Protein AF-0000000083612849 (afdb_homodimer)

Sequence (164 aa):
MTKVKIYVTLRESVLDPQGSAVQGSLAKMGYNEVEDVRIGKYLEVVIGDTDRDLDVLVKEMCEKLLANTVIEDYRYEVEEANMTKVKIYVTLRESVLDPQGSAVQGSLAKMGYNEVEDVRIGKYLEVVIGDTDRDLDVLVKEMCEKLLANTVIEDYRYEVEEAN

Radius of gyration: 16.97 Å; Cα contacts (8 Å, |Δi|>4): 309; chains: 2; bounding box: 35×51×39 Å

pLDDT: mean 96.47, std 6.23, range [52.47, 98.88]

Structure (mmCIF, N/CA/C/O backbone):
data_AF-0000000083612849-model_v1
#
loop_
_entity.id
_entity.type
_entity.pdbx_description
1 polymer 'Phosphoribosylformylglycinamidine synthase subunit PurS'
#
loop_
_atom_site.group_PDB
_atom_site.id
_atom_site.type_symbol
_atom_site.label_atom_id
_atom_site.label_alt_id
_atom_site.label_comp_id
_atom_site.label_asym_id
_atom_site.label_entity_id
_atom_site.label_seq_id
_atom_site.pdbx_PDB_ins_code
_atom_site.Cartn_x
_atom_site.Cartn_y
_atom_site.Cartn_z
_atom_site.occupancy
_atom_site.B_iso_or_equiv
_atom_site.auth_seq_id
_atom_site.auth_comp_id
_atom_site.auth_asym_id
_atom_site.auth_atom_id
_atom_site.pdbx_PDB_model_num
ATOM 1 N N . MET A 1 1 ? 8.836 12.211 16.547 1 89.62 1 MET A N 1
ATOM 2 C CA . MET A 1 1 ? 8.469 11.977 15.164 1 89.62 1 MET A CA 1
ATOM 3 C C . MET A 1 1 ? 7.738 10.648 15.008 1 89.62 1 MET A C 1
ATOM 5 O O . MET A 1 1 ? 8.094 9.656 15.648 1 89.62 1 MET A O 1
ATOM 9 N N . THR A 1 2 ? 6.625 10.711 14.328 1 96.25 2 THR A N 1
ATOM 10 C CA . THR A 1 2 ? 5.762 9.547 14.188 1 96.25 2 THR A CA 1
ATOM 11 C C . THR A 1 2 ? 5.602 9.156 12.727 1 96.25 2 THR A C 1
ATOM 13 O O . THR A 1 2 ? 5.414 10.016 11.859 1 96.25 2 THR A O 1
ATOM 16 N N . LYS A 1 3 ? 5.805 7.926 12.469 1 97.62 3 LYS A N 1
ATOM 17 C CA . LYS A 1 3 ? 5.527 7.402 11.133 1 97.62 3 LYS A CA 1
ATOM 18 C C . LYS A 1 3 ? 4.164 6.715 11.086 1 97.62 3 LYS A C 1
ATOM 20 O O . LYS A 1 3 ? 3.855 5.879 11.938 1 97.62 3 LYS A O 1
ATOM 25 N N . VAL A 1 4 ? 3.41 7.156 10.086 1 98.38 4 VAL A N 1
ATOM 26 C CA . VAL A 1 4 ? 2.094 6.559 9.875 1 98.38 4 VAL A CA 1
ATOM 27 C C . VAL A 1 4 ? 2.068 5.82 8.539 1 98.38 4 VAL A C 1
ATOM 29 O O . VAL A 1 4 ? 2.381 6.402 7.496 1 98.38 4 VAL A O 1
ATOM 32 N N . LYS A 1 5 ? 1.773 4.539 8.57 1 98.44 5 LYS A N 1
ATOM 33 C CA . LYS A 1 5 ? 1.546 3.736 7.371 1 98.44 5 LYS A CA 1
ATOM 34 C C . LYS A 1 5 ? 0.062 3.678 7.02 1 98.44 5 LYS A C 1
ATOM 36 O O . LYS A 1 5 ? -0.757 3.252 7.836 1 98.44 5 LYS A O 1
ATOM 41 N N . ILE A 1 6 ? -0.271 4.176 5.848 1 98.81 6 ILE A N 1
ATOM 42 C CA . ILE A 1 6 ? -1.668 4.25 5.434 1 98.81 6 ILE A CA 1
ATOM 43 C C . ILE A 1 6 ? -1.899 3.342 4.23 1 98.81 6 ILE A C 1
ATOM 45 O O . ILE A 1 6 ? -1.14 3.381 3.258 1 98.81 6 ILE A O 1
ATOM 49 N N . TYR A 1 7 ? -2.879 2.543 4.324 1 98.75 7 TYR A N 1
ATOM 50 C CA . TYR A 1 7 ? -3.293 1.616 3.277 1 98.75 7 TYR A CA 1
ATOM 51 C C . TYR A 1 7 ? -4.641 2.021 2.691 1 98.75 7 TYR A C 1
ATOM 53 O O . TYR A 1 7 ? -5.648 2.049 3.398 1 98.75 7 TYR A O 1
ATOM 61 N N . VAL A 1 8 ? -4.641 2.342 1.457 1 98.81 8 VAL A N 1
ATOM 62 C CA . VAL A 1 8 ? -5.859 2.754 0.769 1 98.81 8 VAL A CA 1
ATOM 63 C C . VAL A 1 8 ? -6.246 1.705 -0.271 1 98.81 8 VAL A C 1
ATOM 65 O O . VAL A 1 8 ? -5.449 1.374 -1.153 1 98.81 8 VAL A O 1
ATOM 68 N N . THR A 1 9 ? -7.434 1.185 -0.197 1 98.62 9 THR A N 1
ATOM 69 C CA . THR A 1 9 ? -7.906 0.156 -1.117 1 98.62 9 THR A CA 1
ATOM 70 C C . THR A 1 9 ? -9.281 0.519 -1.675 1 98.62 9 THR A C 1
ATOM 72 O O . THR A 1 9 ? -10.055 1.223 -1.022 1 98.62 9 THR A O 1
ATOM 75 N N . LEU A 1 10 ? -9.602 -0.047 -2.82 1 98.56 10 LEU A N 1
ATOM 76 C CA . LEU A 1 10 ? -10.961 0.073 -3.332 1 98.56 10 LEU A CA 1
ATOM 77 C C . LEU A 1 10 ? -11.938 -0.731 -2.479 1 98.56 10 LEU A C 1
ATOM 79 O O . LEU A 1 10 ? -11.586 -1.795 -1.962 1 98.56 10 LEU A O 1
ATOM 83 N N . ARG A 1 11 ? -13.094 -0.182 -2.35 1 97.62 11 ARG A N 1
ATOM 84 C CA . ARG A 1 11 ? -14.148 -0.945 -1.687 1 97.62 11 ARG A CA 1
ATOM 85 C C . ARG A 1 11 ? -14.438 -2.244 -2.432 1 97.62 11 ARG A C 1
ATOM 87 O O . ARG A 1 11 ? -14.273 -2.316 -3.652 1 97.62 11 ARG A O 1
ATOM 94 N N . GLU A 1 12 ? -14.867 -3.191 -1.718 1 95.12 12 GLU A N 1
ATOM 95 C CA . GLU A 1 12 ? -15.078 -4.523 -2.273 1 95.12 12 GLU A CA 1
ATOM 96 C C . GLU A 1 12 ? -16.047 -4.488 -3.449 1 95.12 12 GLU A C 1
ATOM 98 O O . GLU A 1 12 ? -15.938 -5.285 -4.383 1 95.12 12 GLU A O 1
ATOM 103 N N . SER A 1 13 ? -16.953 -3.494 -3.406 1 96.56 13 SER A N 1
ATOM 104 C CA . SER A 1 13 ? -18 -3.408 -4.414 1 96.56 13 SER A CA 1
ATOM 105 C C . SER A 1 13 ? -17.5 -2.703 -5.672 1 96.56 13 SER A C 1
ATOM 107 O O . SER A 1 13 ? -18.188 -2.715 -6.703 1 96.56 13 SER A O 1
ATOM 109 N N . VAL A 1 14 ? -16.391 -2.098 -5.57 1 97.75 14 VAL A N 1
ATOM 110 C CA . VAL A 1 14 ? -15.852 -1.312 -6.676 1 97.75 14 VAL A CA 1
ATOM 111 C C . VAL A 1 14 ? -14.93 -2.18 -7.527 1 97.75 14 VAL A C 1
ATOM 113 O O . VAL A 1 14 ? -14.062 -2.883 -6.996 1 97.75 14 VAL A O 1
ATOM 116 N N . LEU A 1 15 ? -15.203 -2.186 -8.812 1 97.44 15 LEU A N 1
ATOM 117 C CA . LEU A 1 15 ? -14.367 -2.928 -9.75 1 97.44 15 LEU A CA 1
ATOM 118 C C . LEU A 1 15 ? -12.938 -2.414 -9.727 1 97.44 15 LEU A C 1
ATOM 120 O O . LEU A 1 15 ? -12.703 -1.206 -9.641 1 97.44 15 LEU A O 1
ATOM 124 N N . ASP A 1 16 ? -12 -3.396 -9.797 1 98.56 16 ASP A N 1
ATOM 125 C CA . ASP A 1 16 ? -10.57 -3.088 -9.82 1 98.56 16 ASP A CA 1
ATOM 126 C C . ASP A 1 16 ? -9.938 -3.52 -11.141 1 98.56 16 ASP A C 1
ATOM 128 O O . ASP A 1 16 ? -9.266 -4.551 -11.203 1 98.56 16 ASP A O 1
ATOM 132 N N . PRO A 1 17 ? -10.086 -2.66 -12.141 1 98.44 17 PRO A N 1
ATOM 133 C CA . PRO A 1 17 ? -9.555 -3.023 -13.453 1 98.44 17 PRO A CA 1
ATOM 134 C C . PRO A 1 17 ? -8.039 -3.217 -13.453 1 98.44 17 PRO A C 1
ATOM 136 O O . PRO A 1 17 ? -7.523 -4.082 -14.164 1 98.44 17 PRO A O 1
ATOM 139 N N . GLN A 1 18 ? -7.367 -2.443 -12.68 1 98.31 18 GLN A N 1
ATOM 140 C CA . GLN A 1 18 ? -5.922 -2.6 -12.594 1 98.31 18 GLN A CA 1
ATOM 141 C C . GLN A 1 18 ? -5.547 -3.957 -12 1 98.31 18 GLN A C 1
ATOM 143 O O . GLN A 1 18 ? -4.684 -4.656 -12.531 1 98.31 18 GLN A O 1
ATOM 148 N N . GLY A 1 19 ? -6.191 -4.32 -10.867 1 98.75 19 GLY A N 1
ATOM 149 C CA . GLY A 1 19 ? -5.973 -5.629 -10.273 1 98.75 19 GLY A CA 1
ATOM 150 C C . GLY A 1 19 ? -6.27 -6.773 -11.227 1 98.75 19 GLY A C 1
ATOM 151 O O . GLY A 1 19 ? -5.496 -7.73 -11.32 1 98.75 19 GLY A O 1
ATOM 152 N N . SER A 1 20 ? -7.348 -6.594 -11.953 1 98.56 20 SER A N 1
ATOM 153 C CA . SER A 1 20 ? -7.734 -7.617 -12.914 1 98.56 20 SER A CA 1
ATOM 154 C C . SER A 1 20 ? -6.699 -7.754 -14.023 1 98.56 20 SER A C 1
ATOM 156 O O . SER A 1 20 ? -6.391 -8.867 -14.461 1 98.56 20 SER A O 1
ATOM 158 N N . ALA A 1 21 ? -6.242 -6.645 -14.477 1 98.62 21 ALA A N 1
ATOM 159 C CA . ALA A 1 21 ? -5.219 -6.66 -15.516 1 98.62 21 ALA A CA 1
ATOM 160 C C . ALA A 1 21 ? -3.955 -7.371 -15.031 1 98.62 21 ALA A C 1
ATOM 162 O O . ALA A 1 21 ? -3.369 -8.172 -15.766 1 98.62 21 ALA A O 1
ATOM 163 N N . VAL A 1 22 ? -3.562 -7.07 -13.82 1 98.75 22 VAL A N 1
ATOM 164 C CA . VAL A 1 22 ? -2.373 -7.684 -13.234 1 98.75 22 VAL A CA 1
ATOM 165 C C . VAL A 1 22 ? -2.592 -9.188 -13.078 1 98.75 22 VAL A C 1
ATOM 167 O O . VAL A 1 22 ? -1.709 -9.984 -13.398 1 98.75 22 VAL A O 1
ATOM 170 N N . GLN A 1 23 ? -3.738 -9.547 -12.609 1 98.69 23 GLN A N 1
ATOM 171 C CA . GLN A 1 23 ? -4.062 -10.969 -12.477 1 98.69 23 GLN A CA 1
ATOM 172 C C . GLN A 1 23 ? -3.947 -11.68 -13.82 1 98.69 23 GLN A C 1
ATOM 174 O O . GLN A 1 23 ? -3.393 -12.781 -13.906 1 98.69 23 GLN A O 1
ATOM 179 N N . GLY A 1 24 ? -4.523 -11.039 -14.852 1 98.56 24 GLY A N 1
ATOM 180 C CA . GLY A 1 24 ? -4.422 -11.609 -16.188 1 98.56 24 GLY A CA 1
ATOM 181 C C . GLY A 1 24 ? -2.99 -11.758 -16.656 1 98.56 24 GLY A C 1
ATOM 182 O O . GLY A 1 24 ? -2.635 -12.781 -17.266 1 98.56 24 GLY A O 1
ATOM 183 N N . SER A 1 25 ? -2.213 -10.82 -16.438 1 98.75 25 SER A N 1
ATOM 184 C CA . SER A 1 25 ? -0.805 -10.867 -16.812 1 98.75 25 SER A CA 1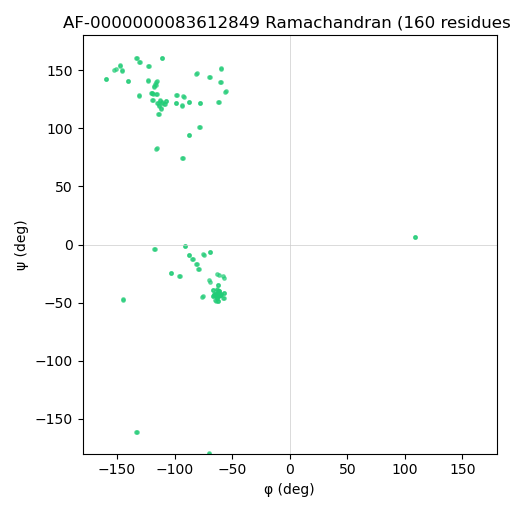
ATOM 185 C C . SER A 1 25 ? -0.074 -12 -16.109 1 98.75 25 SER A C 1
ATOM 187 O O . SER A 1 25 ? 0.72 -12.719 -16.719 1 98.75 25 SER A O 1
ATOM 189 N N . LEU A 1 26 ? -0.384 -12.156 -14.797 1 98.69 26 LEU A N 1
ATOM 190 C CA . LEU A 1 26 ? 0.232 -13.234 -14.031 1 98.69 26 LEU A CA 1
ATOM 191 C C . LEU A 1 26 ? -0.179 -14.602 -14.586 1 98.69 26 LEU A C 1
ATOM 193 O O . LEU A 1 26 ? 0.65 -15.508 -14.695 1 98.69 26 LEU A O 1
ATOM 197 N N . ALA A 1 27 ? -1.4 -14.664 -14.953 1 98.06 27 ALA A N 1
ATOM 198 C CA . ALA A 1 27 ? -1.885 -15.914 -15.547 1 98.06 27 ALA A CA 1
ATOM 199 C C . ALA A 1 27 ? -1.151 -16.219 -16.844 1 98.06 27 ALA A C 1
ATOM 201 O O . ALA A 1 27 ? -0.751 -17.359 -17.078 1 98.06 27 ALA A O 1
ATOM 202 N N . LYS A 1 28 ? -1.006 -15.211 -17.625 1 98.38 28 LYS A N 1
ATOM 203 C CA . LYS A 1 28 ? -0.305 -15.375 -18.891 1 98.38 28 LYS A CA 1
ATOM 204 C C . LYS A 1 28 ? 1.143 -15.805 -18.672 1 98.38 28 LYS A C 1
ATOM 206 O O . LYS A 1 28 ? 1.723 -16.5 -19.5 1 98.38 28 LYS A O 1
ATOM 211 N N . MET A 1 29 ? 1.668 -15.461 -17.547 1 98.25 29 MET A N 1
ATOM 212 C CA . MET A 1 29 ? 3.049 -15.789 -17.219 1 98.25 29 MET A CA 1
ATOM 213 C C . MET A 1 29 ? 3.139 -17.172 -16.578 1 98.25 29 MET A C 1
ATOM 215 O O . MET A 1 29 ? 4.234 -17.656 -16.281 1 98.25 29 MET A O 1
ATOM 219 N N . GLY A 1 30 ? 2.002 -17.781 -16.25 1 97.12 30 GLY A N 1
ATOM 220 C CA . GLY A 1 30 ? 2.006 -19.141 -15.742 1 97.12 30 GLY A CA 1
ATOM 221 C C . GLY A 1 30 ? 1.678 -19.234 -14.266 1 97.12 30 GLY A C 1
ATOM 222 O O . GLY A 1 30 ? 1.817 -20.312 -13.664 1 97.12 30 GLY A O 1
ATOM 223 N N . TYR A 1 31 ? 1.312 -18.109 -13.703 1 97.69 31 TYR A N 1
ATOM 224 C CA . TYR A 1 31 ? 0.927 -18.125 -12.297 1 97.69 31 TYR A CA 1
ATOM 225 C C . TYR A 1 31 ? -0.579 -18.312 -12.148 1 97.69 31 TYR A C 1
ATOM 227 O O . TYR A 1 31 ? -1.265 -17.438 -11.602 1 97.69 31 TYR A O 1
ATOM 235 N N . ASN A 1 32 ? -1.043 -19.5 -12.367 1 96.19 32 ASN A N 1
ATOM 236 C CA . ASN A 1 32 ? -2.469 -19.797 -12.43 1 96.19 32 ASN A CA 1
ATOM 237 C C . ASN A 1 32 ? -3.068 -19.953 -11.031 1 96.19 32 ASN A C 1
ATOM 239 O O . ASN A 1 32 ? -4.289 -19.922 -10.875 1 96.19 32 ASN A O 1
ATOM 243 N N . GLU A 1 33 ? -2.232 -20.141 -10.109 1 95.94 33 GLU A N 1
ATOM 244 C CA . GLU A 1 33 ? -2.707 -20.312 -8.742 1 95.94 33 GLU A CA 1
ATOM 245 C C . GLU A 1 33 ? -3.168 -18.984 -8.148 1 95.94 33 GLU A C 1
ATOM 247 O O . GLU A 1 33 ? -3.82 -18.953 -7.105 1 95.94 33 GLU A O 1
ATOM 252 N N . VAL A 1 34 ? -2.891 -17.859 -8.875 1 98 34 VAL A N 1
ATOM 253 C CA . VAL A 1 34 ? -3.385 -16.562 -8.422 1 98 34 VAL A CA 1
ATOM 254 C C . VAL A 1 34 ? -4.867 -16.422 -8.758 1 98 34 VAL A C 1
ATOM 256 O O . VAL A 1 34 ? -5.242 -16.453 -9.938 1 98 34 VAL A O 1
ATOM 259 N N . GLU A 1 35 ? -5.652 -16.219 -7.828 1 97.88 35 GLU A N 1
ATOM 260 C CA . GLU A 1 35 ? -7.102 -16.203 -8.023 1 97.88 35 GLU A CA 1
ATOM 261 C C . GLU A 1 35 ? -7.648 -14.781 -8.031 1 97.88 35 GLU A C 1
ATOM 263 O O . GLU A 1 35 ? -8.734 -14.531 -8.562 1 97.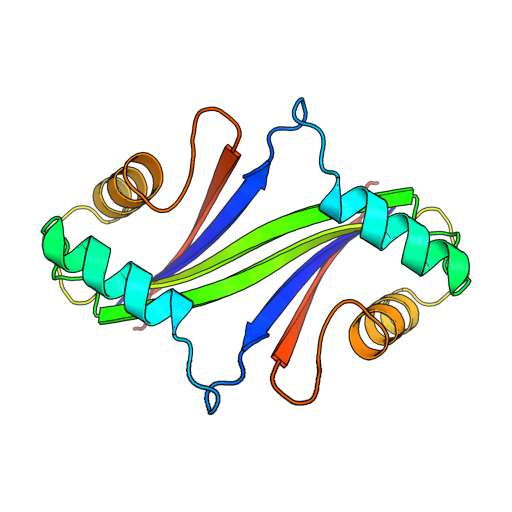88 35 GLU A O 1
ATOM 268 N N . ASP A 1 36 ? -6.926 -13.875 -7.391 1 97.75 36 ASP A N 1
ATOM 269 C CA . ASP A 1 36 ? -7.387 -12.492 -7.312 1 97.75 36 ASP A CA 1
ATOM 270 C C . ASP A 1 36 ? -6.234 -11.547 -6.992 1 97.75 36 ASP A C 1
ATOM 272 O O . ASP A 1 36 ? -5.312 -11.914 -6.258 1 97.75 36 ASP A O 1
ATOM 276 N N . VAL A 1 37 ? -6.258 -10.438 -7.566 1 98.62 37 VAL A N 1
ATOM 277 C CA . VAL A 1 37 ? -5.344 -9.344 -7.238 1 98.62 37 VAL A CA 1
ATOM 278 C C . VAL A 1 37 ? -6.133 -8.055 -7.035 1 98.62 37 VAL A C 1
ATOM 280 O O . VAL A 1 37 ? -6.965 -7.688 -7.871 1 98.62 37 VAL A O 1
ATOM 283 N N . ARG A 1 38 ? -5.93 -7.395 -5.957 1 98.56 38 ARG A N 1
ATOM 284 C CA . ARG A 1 38 ? -6.43 -6.047 -5.707 1 98.56 38 ARG A CA 1
ATOM 285 C C . ARG A 1 38 ? -5.277 -5.059 -5.535 1 98.56 38 ARG A C 1
ATOM 287 O O . ARG A 1 38 ? -4.277 -5.375 -4.887 1 98.56 38 ARG A O 1
ATOM 294 N N . ILE A 1 39 ? -5.41 -3.941 -6.102 1 98.69 39 ILE A N 1
ATOM 295 C CA . ILE A 1 39 ? -4.328 -2.965 -6.039 1 98.69 39 ILE A CA 1
ATOM 296 C C . ILE A 1 39 ? -4.82 -1.691 -5.355 1 98.69 39 ILE A C 1
ATOM 298 O O . ILE A 1 39 ? -5.887 -1.173 -5.688 1 98.69 39 ILE A O 1
ATOM 302 N N . GLY A 1 40 ? -4.066 -1.227 -4.391 1 98.69 40 GLY A N 1
ATOM 303 C CA . GLY A 1 40 ? -4.293 0.028 -3.689 1 98.69 40 GLY A CA 1
ATOM 304 C C . GLY A 1 40 ? -3.037 0.866 -3.545 1 98.69 40 GLY A C 1
ATOM 305 O O . GLY A 1 40 ? -2.117 0.762 -4.359 1 98.69 40 GLY A O 1
ATOM 306 N N . LYS A 1 41 ? -3.131 1.754 -2.617 1 98.56 41 LYS A N 1
ATOM 307 C CA . LYS A 1 41 ? -2.006 2.645 -2.348 1 98.56 41 LYS A CA 1
ATOM 308 C C . LYS A 1 41 ? -1.446 2.414 -0.946 1 98.56 41 LYS A C 1
ATOM 310 O O . LYS A 1 41 ? -2.197 2.115 -0.015 1 98.56 41 LYS A O 1
ATOM 315 N N . TYR A 1 42 ? -0.224 2.465 -0.861 1 98.75 42 TYR A N 1
ATOM 316 C CA . TYR A 1 42 ? 0.501 2.453 0.404 1 98.75 42 TYR A CA 1
ATOM 317 C C . TYR A 1 42 ? 1.215 3.779 0.636 1 98.75 42 TYR A C 1
ATOM 319 O O . TYR A 1 42 ? 2.033 4.203 -0.184 1 98.75 42 TYR A O 1
ATOM 327 N N . LEU A 1 43 ? 0.899 4.465 1.67 1 98.88 43 LEU A N 1
ATOM 328 C CA . LEU A 1 43 ? 1.534 5.742 1.976 1 98.88 43 LEU A CA 1
ATOM 329 C C . LEU A 1 43 ? 2.285 5.672 3.301 1 98.88 43 LEU A C 1
ATOM 331 O O . LEU A 1 43 ? 1.787 5.102 4.273 1 98.88 43 LEU A O 1
ATOM 335 N N . GLU A 1 44 ? 3.412 6.176 3.322 1 98.38 44 GLU A N 1
ATOM 336 C CA . GLU A 1 44 ? 4.133 6.465 4.559 1 98.38 44 GLU A CA 1
ATOM 337 C C . GLU A 1 44 ? 4.191 7.965 4.824 1 98.38 44 GLU A C 1
ATOM 339 O O . GLU A 1 44 ? 4.754 8.719 4.031 1 98.38 44 GLU A O 1
ATOM 344 N N . VAL A 1 45 ? 3.668 8.359 5.945 1 98.5 45 VAL A N 1
ATOM 345 C CA . VAL A 1 45 ? 3.6 9.766 6.316 1 98.5 45 VAL A CA 1
ATOM 346 C C . VAL A 1 45 ? 4.379 10 7.605 1 98.5 45 VAL A C 1
ATOM 348 O O . VAL A 1 45 ? 4.133 9.336 8.617 1 98.5 45 VAL A O 1
ATOM 351 N N . VAL A 1 46 ? 5.309 10.898 7.539 1 98.12 46 VAL A N 1
ATOM 352 C CA . VAL A 1 46 ? 6.062 11.281 8.727 1 98.12 46 VAL A CA 1
ATOM 353 C C . VAL A 1 46 ? 5.488 12.57 9.312 1 98.12 46 VAL A C 1
ATOM 355 O O . VAL A 1 46 ? 5.441 13.594 8.633 1 98.12 46 VAL A O 1
ATOM 358 N N . ILE A 1 47 ? 5.109 12.422 10.523 1 97.81 47 ILE A N 1
ATOM 359 C CA . ILE A 1 47 ? 4.512 13.562 11.211 1 97.81 47 ILE A CA 1
ATOM 360 C C . ILE A 1 47 ? 5.457 14.055 12.312 1 97.81 47 ILE A C 1
ATOM 362 O O . ILE A 1 47 ? 5.855 13.281 13.188 1 97.81 47 ILE A O 1
ATOM 366 N N . GLY A 1 48 ? 5.812 15.266 12.219 1 96.62 48 GLY A N 1
ATOM 367 C CA . GLY A 1 48 ? 6.641 15.875 13.25 1 96.62 48 GLY A CA 1
ATOM 368 C C . GLY A 1 48 ? 5.914 16.078 14.562 1 96.62 48 GLY A C 1
ATOM 369 O O . GLY A 1 48 ? 4.789 15.602 14.734 1 96.62 48 GLY A O 1
ATOM 370 N N . ASP A 1 49 ? 6.613 16.641 15.547 1 92.5 49 ASP A N 1
ATOM 371 C CA . ASP A 1 49 ? 6.008 16.906 16.844 1 92.5 49 ASP A CA 1
ATOM 372 C C . ASP A 1 49 ? 4.758 17.781 16.703 1 92.5 49 ASP A C 1
ATOM 374 O O . ASP A 1 49 ? 4.742 18.719 15.914 1 92.5 49 ASP A O 1
ATOM 378 N N . THR A 1 50 ? 3.725 17.312 17.359 1 92.81 50 THR A N 1
ATOM 379 C CA . THR A 1 50 ? 2.469 18.047 17.297 1 92.81 50 THR A CA 1
ATOM 380 C C . THR A 1 50 ? 1.646 17.844 18.562 1 92.81 50 THR A C 1
ATOM 382 O O . THR A 1 50 ? 1.723 16.781 19.188 1 92.81 50 THR A O 1
ATOM 385 N N . ASP A 1 51 ? 0.835 18.844 18.906 1 92.94 51 ASP A N 1
ATOM 386 C CA . ASP A 1 51 ? -0.079 18.734 20.031 1 92.94 51 ASP A CA 1
ATOM 387 C C . ASP A 1 51 ? -1.438 18.203 19.594 1 92.94 51 ASP A C 1
ATOM 389 O O . ASP A 1 51 ? -2.297 17.906 20.422 1 92.94 51 ASP A O 1
ATOM 393 N N . ARG A 1 52 ? -1.527 17.969 18.297 1 94.06 52 ARG A N 1
ATOM 394 C CA . ARG A 1 52 ? -2.793 17.469 17.781 1 94.06 52 ARG A CA 1
ATOM 395 C C . ARG A 1 52 ? -2.904 15.961 18 1 94.06 52 ARG A C 1
ATOM 397 O O . ARG A 1 52 ? -1.894 15.25 18 1 94.06 52 ARG A O 1
ATOM 404 N N . ASP A 1 53 ? -4.145 15.586 18.219 1 95.94 53 ASP A N 1
ATOM 405 C CA . ASP A 1 53 ? -4.426 14.156 18.281 1 95.94 53 ASP A CA 1
ATOM 406 C C . ASP A 1 53 ? -4.09 13.469 16.953 1 95.94 53 ASP A C 1
ATOM 408 O O . ASP A 1 53 ? -4.609 13.844 15.906 1 95.94 53 ASP A O 1
ATOM 412 N N . LEU A 1 54 ? -3.242 12.492 17.016 1 95.44 54 LEU A N 1
ATOM 413 C CA . LEU A 1 54 ? -2.738 11.82 15.82 1 95.44 54 LEU A CA 1
ATOM 414 C C . LEU A 1 54 ? -3.871 11.148 15.062 1 95.44 54 LEU A C 1
ATOM 416 O O . LEU A 1 54 ? -3.898 11.18 13.828 1 95.44 54 LEU A O 1
ATOM 420 N N . ASP A 1 55 ? -4.793 10.547 15.727 1 96.75 55 ASP A N 1
ATOM 421 C CA . ASP A 1 55 ? -5.926 9.883 15.086 1 96.75 55 ASP A CA 1
ATOM 422 C C . ASP A 1 55 ? -6.777 10.875 14.297 1 96.75 55 ASP A C 1
ATOM 424 O O . ASP A 1 55 ? -7.199 10.586 13.18 1 96.75 55 ASP A O 1
ATOM 428 N N . VAL A 1 56 ? -7.023 11.969 14.906 1 96.75 56 VAL A N 1
ATOM 429 C CA . VAL A 1 56 ? -7.816 13.008 14.25 1 96.75 56 VAL A CA 1
ATOM 430 C C . VAL A 1 56 ? -7.086 13.516 13.008 1 96.75 56 VAL A C 1
ATOM 432 O O . VAL A 1 56 ? -7.684 13.656 11.945 1 96.75 56 VAL A O 1
ATOM 435 N N . LEU A 1 57 ? -5.785 13.703 13.164 1 96.69 57 LEU A N 1
ATOM 436 C CA . LEU A 1 57 ? -4.953 14.211 12.078 1 96.69 57 LEU A CA 1
ATOM 437 C C . LEU A 1 57 ? -4.965 13.258 10.891 1 96.69 57 LEU A C 1
ATOM 439 O O . LEU A 1 57 ? -5.211 13.68 9.758 1 96.69 57 LEU A O 1
ATOM 443 N N . VAL A 1 58 ? -4.766 12.023 11.109 1 97.56 58 VAL A N 1
ATOM 444 C CA . VAL A 1 58 ? -4.691 11.016 10.055 1 97.56 58 VAL A CA 1
ATOM 445 C C . VAL A 1 58 ? -6.055 10.867 9.391 1 97.56 58 VAL A C 1
ATOM 447 O O . VAL A 1 58 ? -6.148 10.82 8.156 1 97.56 58 VAL A O 1
ATOM 450 N N . LYS A 1 59 ? -7.105 10.906 10.148 1 97.81 59 LYS A N 1
ATOM 451 C CA . LYS A 1 59 ? -8.453 10.758 9.609 1 97.81 59 LYS A CA 1
ATOM 452 C C . LYS A 1 59 ? -8.812 11.93 8.695 1 97.81 59 LYS A C 1
ATOM 454 O O . LYS A 1 59 ? -9.375 11.727 7.617 1 97.81 59 LYS A O 1
ATOM 459 N N . GLU A 1 60 ? -8.469 13.094 9.133 1 98 60 GLU A N 1
ATOM 460 C CA . GLU A 1 60 ? -8.75 14.273 8.312 1 98 60 GLU A CA 1
ATOM 461 C C . GLU A 1 60 ? -7.992 14.227 6.992 1 98 60 GLU A C 1
ATOM 463 O O . GLU A 1 60 ? -8.562 14.5 5.934 1 98 60 GLU A O 1
ATOM 468 N N . MET A 1 61 ? -6.723 13.891 7.09 1 98.5 61 MET A N 1
ATOM 469 C CA . MET A 1 61 ? -5.914 13.828 5.875 1 98.5 61 MET A CA 1
ATOM 470 C C . MET A 1 61 ? -6.465 12.789 4.906 1 98.5 61 MET A C 1
ATOM 472 O O . MET A 1 61 ? -6.512 13.016 3.695 1 98.5 61 MET A O 1
ATOM 476 N N . CYS A 1 62 ? -6.906 11.656 5.43 1 98.62 62 CYS A N 1
ATOM 477 C CA . CYS A 1 62 ? -7.469 10.609 4.582 1 98.62 62 CYS A CA 1
ATOM 478 C C . CYS A 1 62 ? -8.781 11.062 3.955 1 98.62 62 CYS A C 1
ATOM 480 O O . CYS A 1 62 ? -8.984 10.898 2.75 1 98.62 62 CYS A O 1
ATOM 482 N N . GLU A 1 63 ? -9.586 11.656 4.75 1 97.94 63 GLU A N 1
ATOM 483 C CA . GLU A 1 63 ? -10.906 12.055 4.281 1 97.94 63 GLU A CA 1
ATOM 484 C C . GLU A 1 63 ? -10.82 13.203 3.279 1 97.94 63 GLU A C 1
ATOM 486 O O . GLU A 1 63 ? -11.602 13.266 2.33 1 97.94 63 GLU A O 1
ATOM 491 N N . LYS A 1 64 ? -9.859 13.977 3.463 1 97.94 64 LYS A N 1
ATOM 492 C CA . LYS A 1 64 ? -9.828 15.203 2.67 1 97.94 64 LYS A CA 1
ATOM 493 C C . LYS A 1 64 ? -8.953 15.031 1.429 1 97.94 64 LYS A C 1
ATOM 495 O O . LYS A 1 64 ? -9.18 15.68 0.41 1 97.94 64 LYS A O 1
ATOM 500 N N . LEU A 1 65 ? -7.949 14.125 1.495 1 98.69 65 LEU A N 1
ATOM 501 C CA . LEU A 1 65 ? -7.023 14.125 0.368 1 98.69 65 LEU A CA 1
ATOM 502 C C . LEU A 1 65 ? -6.551 12.711 0.051 1 98.69 65 LEU A C 1
ATOM 504 O O . LEU A 1 65 ? -6.562 12.297 -1.109 1 98.69 65 LEU A O 1
ATOM 508 N N . LEU A 1 66 ? -6.133 11.891 1 1 98.75 66 LEU A N 1
ATOM 509 C CA . LEU A 1 66 ? -5.324 10.688 0.782 1 98.75 66 LEU A CA 1
ATOM 510 C C . LEU A 1 66 ? -6.195 9.531 0.309 1 98.75 66 LEU A C 1
ATOM 512 O O . LEU A 1 66 ? -5.691 8.578 -0.295 1 98.75 66 LEU A O 1
ATOM 516 N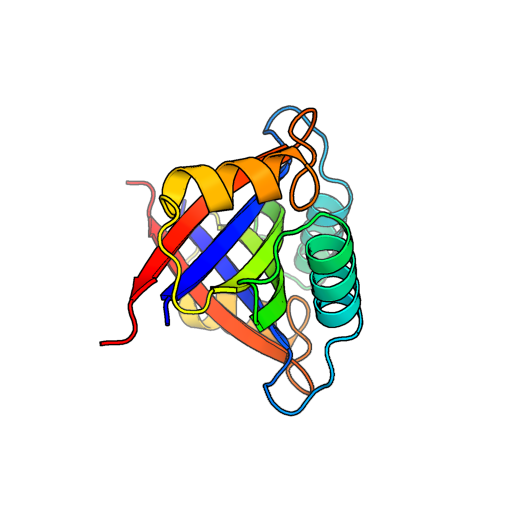 N . ALA A 1 67 ? -7.492 9.586 0.557 1 98.5 67 ALA A N 1
ATOM 517 C CA . ALA A 1 67 ? -8.406 8.531 0.136 1 98.5 67 ALA A CA 1
ATOM 518 C C . ALA A 1 67 ? -9.727 9.109 -0.368 1 98.5 67 ALA A C 1
ATOM 520 O O . ALA A 1 67 ? -10.234 10.078 0.191 1 98.5 67 ALA A O 1
ATOM 521 N N . ASN A 1 68 ? -10.227 8.531 -1.373 1 98.12 68 ASN A N 1
ATOM 522 C CA . ASN A 1 68 ? -11.594 8.812 -1.801 1 98.12 68 ASN A CA 1
ATOM 523 C C . ASN A 1 68 ? -12.602 7.922 -1.076 1 98.12 68 ASN A C 1
ATOM 525 O O . ASN A 1 68 ? -12.922 6.832 -1.548 1 98.12 68 ASN A O 1
ATOM 529 N N . THR A 1 69 ? -13.125 8.398 -0.044 1 96.06 69 THR A N 1
ATOM 530 C CA . THR A 1 69 ? -13.906 7.59 0.891 1 96.06 69 THR A CA 1
ATOM 531 C C . THR A 1 69 ? -15.227 7.152 0.262 1 96.06 69 THR A C 1
ATOM 533 O O . THR A 1 69 ? -15.953 6.336 0.834 1 96.06 69 THR A O 1
ATOM 536 N N . VAL A 1 70 ? -15.508 7.637 -0.873 1 96.94 70 VAL A N 1
ATOM 537 C CA . VAL A 1 70 ? -16.703 7.168 -1.572 1 96.94 70 VAL A CA 1
ATOM 538 C C . VAL A 1 70 ? -16.453 5.785 -2.166 1 96.94 70 VAL A C 1
ATOM 540 O O . VAL A 1 70 ? -17.281 4.883 -2.033 1 96.94 70 VAL A O 1
ATOM 543 N N . ILE A 1 71 ? -15.328 5.609 -2.773 1 97.94 71 ILE A N 1
ATOM 544 C CA . ILE A 1 71 ? -15.094 4.359 -3.484 1 97.94 71 ILE A CA 1
ATOM 545 C C . ILE A 1 71 ? -13.906 3.629 -2.859 1 97.94 71 ILE A C 1
ATOM 547 O O . ILE A 1 71 ? -13.562 2.52 -3.275 1 97.94 71 ILE A O 1
ATOM 551 N N . GLU A 1 72 ? -13.227 4.234 -1.85 1 98.56 72 GLU A N 1
ATOM 552 C CA . GLU A 1 72 ? -12.062 3.627 -1.21 1 98.56 72 GLU A CA 1
ATOM 553 C C . GLU A 1 72 ? -12.273 3.477 0.294 1 98.56 72 GLU A C 1
ATOM 555 O O . GLU A 1 72 ? -13.047 4.227 0.895 1 98.56 72 GLU A O 1
ATOM 560 N N . ASP A 1 73 ? -11.578 2.525 0.768 1 98.06 73 ASP A N 1
ATOM 561 C CA . ASP A 1 73 ? -11.359 2.373 2.203 1 98.06 73 ASP A CA 1
ATOM 562 C C . ASP A 1 73 ? -9.906 2.654 2.574 1 98.06 73 ASP A C 1
ATOM 564 O O . ASP A 1 73 ? -9.031 2.66 1.707 1 98.06 73 ASP A O 1
ATOM 568 N N . TYR A 1 74 ? -9.742 2.924 3.859 1 98.62 74 TYR A N 1
ATOM 569 C CA . TYR A 1 74 ? -8.367 3.074 4.316 1 98.62 74 TYR A CA 1
ATOM 570 C C . TYR A 1 74 ? -8.203 2.545 5.734 1 98.62 74 TYR A C 1
ATOM 572 O O . TYR A 1 74 ? -9.172 2.482 6.496 1 98.62 74 TYR A O 1
ATOM 580 N N . ARG A 1 75 ? -7.059 2.061 6.066 1 98.06 75 ARG A N 1
ATOM 581 C CA . ARG A 1 75 ? -6.578 1.744 7.406 1 98.06 75 ARG A CA 1
ATOM 582 C C . ARG A 1 75 ? -5.164 2.277 7.617 1 98.06 75 ARG A C 1
ATOM 584 O O . ARG A 1 75 ? -4.477 2.627 6.656 1 98.06 75 ARG A O 1
ATOM 591 N N . TYR A 1 76 ? -4.82 2.391 8.914 1 98.44 76 TYR A N 1
ATOM 592 C CA . TYR A 1 76 ? -3.477 2.91 9.148 1 98.44 76 TYR A CA 1
ATOM 593 C C . TYR A 1 76 ? -2.869 2.307 10.406 1 98.44 76 TYR A C 1
ATOM 595 O O . TYR A 1 76 ? -3.59 1.784 11.258 1 98.44 76 TYR A O 1
ATOM 603 N N . GLU A 1 77 ? -1.541 2.301 10.383 1 97.88 77 GLU A N 1
ATOM 604 C CA . GLU A 1 77 ? -0.707 1.892 11.508 1 97.88 77 GLU A CA 1
ATOM 605 C C . GLU A 1 77 ? 0.266 2.998 11.906 1 97.88 77 GLU A C 1
ATOM 607 O O . GLU A 1 77 ? 0.832 3.672 11.047 1 97.88 77 GLU A O 1
ATOM 612 N N . VAL A 1 78 ? 0.412 3.088 13.281 1 96.94 78 VAL A N 1
ATOM 613 C CA . VAL A 1 78 ? 1.31 4.121 13.789 1 96.94 78 VAL A CA 1
ATOM 614 C C . VAL A 1 78 ? 2.586 3.477 14.328 1 96.94 78 VAL A C 1
ATOM 616 O O . VAL A 1 78 ? 2.525 2.516 15.094 1 96.94 78 VAL A O 1
ATOM 619 N N . GLU A 1 79 ? 3.666 3.945 13.766 1 94.62 79 GLU A N 1
ATOM 620 C CA . GLU A 1 79 ? 4.973 3.555 14.281 1 94.62 79 GLU A CA 1
ATOM 621 C C . GLU A 1 79 ? 5.707 4.746 14.891 1 94.62 79 GLU A C 1
ATOM 623 O O . GLU A 1 79 ? 6.109 5.668 14.172 1 94.62 79 GLU A O 1
ATOM 628 N N . GLU A 1 80 ? 5.875 4.688 16.172 1 84.94 80 GLU A N 1
ATOM 629 C CA . GLU A 1 80 ? 6.523 5.805 16.859 1 84.94 80 GLU A CA 1
ATOM 630 C C . GLU A 1 80 ? 8.039 5.641 16.859 1 84.94 80 GLU A C 1
ATOM 632 O O . GLU A 1 80 ? 8.547 4.535 17.047 1 84.94 80 GLU A O 1
ATOM 637 N N . ALA A 1 81 ? 8.68 6.586 16.344 1 68.06 81 ALA A N 1
ATOM 638 C CA . ALA A 1 81 ? 10.125 6.566 16.547 1 68.06 81 ALA A CA 1
ATOM 639 C C . ALA A 1 81 ? 10.484 7.07 17.953 1 68.06 81 ALA A C 1
ATOM 641 O O . ALA A 1 81 ? 9.898 8.047 18.438 1 68.06 81 ALA A O 1
ATOM 642 N N . ASN A 1 82 ? 10.781 6.137 18.906 1 52.75 82 ASN A N 1
ATOM 643 C CA . ASN A 1 82 ? 11.359 6.617 20.156 1 52.75 82 ASN A CA 1
ATOM 644 C C . ASN A 1 82 ? 12.586 7.5 19.906 1 52.75 82 ASN A C 1
ATOM 646 O O . ASN A 1 82 ? 13.305 7.305 18.922 1 52.75 82 ASN A O 1
ATOM 650 N N . MET B 1 1 ? -6.367 -21.594 0.901 1 89.62 1 MET B N 1
ATOM 651 C CA . MET B 1 1 ? -6.254 -20.281 0.25 1 89.62 1 MET B CA 1
ATOM 652 C C . MET B 1 1 ? -5.438 -19.328 1.103 1 89.62 1 MET B C 1
ATOM 654 O O . MET B 1 1 ? -5.566 -19.312 2.328 1 89.62 1 MET B O 1
ATOM 658 N N . THR B 1 2 ? -4.48 -18.688 0.454 1 96.25 2 THR B N 1
ATOM 659 C CA . THR B 1 2 ? -3.547 -17.812 1.161 1 96.25 2 THR B CA 1
ATOM 660 C C . THR B 1 2 ? -3.629 -16.391 0.629 1 96.25 2 THR B C 1
ATOM 662 O O . THR B 1 2 ? -3.688 -16.172 -0.583 1 96.25 2 THR B O 1
ATOM 665 N N . LYS B 1 3 ? -3.762 -15.492 1.511 1 97.62 3 LYS B N 1
ATOM 666 C CA . LYS B 1 3 ? -3.691 -14.078 1.141 1 97.62 3 LYS B CA 1
ATOM 667 C C . LYS B 1 3 ? -2.303 -13.516 1.409 1 97.62 3 LYS B C 1
ATOM 669 O O . LYS B 1 3 ? -1.753 -13.688 2.498 1 97.62 3 LYS B O 1
ATOM 674 N N . VAL B 1 4 ? -1.792 -12.883 0.349 1 98.44 4 VAL B N 1
ATOM 675 C CA . VAL B 1 4 ? -0.488 -12.234 0.466 1 98.44 4 VAL B CA 1
ATOM 676 C C . VAL B 1 4 ? -0.641 -10.727 0.309 1 98.44 4 VAL B C 1
ATOM 6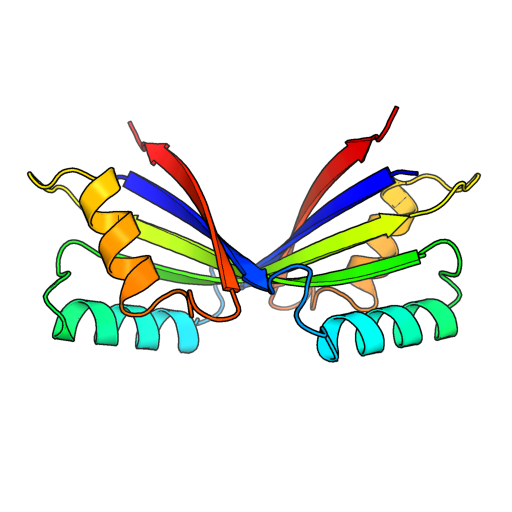78 O O . VAL B 1 4 ? -1.2 -10.25 -0.683 1 98.44 4 VAL B O 1
ATOM 681 N N . LYS B 1 5 ? -0.219 -9.977 1.299 1 98.5 5 LYS B N 1
ATOM 682 C CA . LYS B 1 5 ? -0.143 -8.523 1.236 1 98.5 5 LYS B CA 1
ATOM 683 C C . LYS B 1 5 ? 1.248 -8.062 0.808 1 98.5 5 L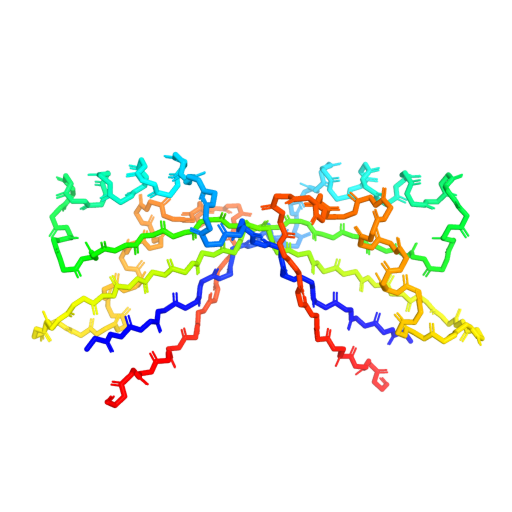YS B C 1
ATOM 685 O O . LYS B 1 5 ? 2.244 -8.398 1.45 1 98.5 5 LYS B O 1
ATOM 690 N N . ILE B 1 6 ? 1.299 -7.352 -0.298 1 98.81 6 ILE B N 1
ATOM 691 C CA . ILE B 1 6 ? 2.578 -6.93 -0.854 1 98.81 6 ILE B CA 1
ATOM 692 C C . ILE B 1 6 ? 2.668 -5.406 -0.838 1 98.81 6 ILE B C 1
ATOM 694 O O . ILE B 1 6 ? 1.739 -4.719 -1.268 1 98.81 6 ILE B O 1
ATOM 698 N N . TYR B 1 7 ? 3.721 -4.93 -0.322 1 98.75 7 TYR B N 1
ATOM 699 C CA . TYR B 1 7 ? 4.016 -3.502 -0.234 1 98.75 7 TYR B CA 1
ATOM 700 C C . TYR B 1 7 ? 5.184 -3.131 -1.143 1 98.75 7 TYR B C 1
ATOM 702 O O . TYR B 1 7 ? 6.301 -3.615 -0.956 1 98.75 7 TYR B O 1
ATOM 710 N N . VAL B 1 8 ? 4.926 -2.312 -2.09 1 98.81 8 VAL B N 1
ATOM 711 C CA . VAL B 1 8 ? 5.949 -1.879 -3.035 1 98.81 8 VAL B CA 1
ATOM 712 C C . VAL B 1 8 ? 6.238 -0.392 -2.84 1 98.81 8 VAL B C 1
ATOM 714 O O . VAL B 1 8 ? 5.328 0.437 -2.91 1 98.81 8 VAL B O 1
ATOM 717 N N . THR B 1 9 ? 7.465 -0.039 -2.596 1 98.62 9 THR B N 1
ATOM 718 C CA . THR B 1 9 ? 7.855 1.349 -2.373 1 98.62 9 THR B CA 1
ATOM 719 C C . THR B 1 9 ? 9.055 1.718 -3.238 1 98.62 9 THR B C 1
ATOM 721 O O . THR B 1 9 ? 9.859 0.855 -3.59 1 98.62 9 THR B O 1
ATOM 724 N N . LEU B 1 10 ? 9.219 3.012 -3.492 1 98.56 10 LEU B N 1
ATOM 725 C CA . LEU B 1 10 ? 10.438 3.484 -4.133 1 98.56 10 LEU B CA 1
ATOM 726 C C . LEU B 1 10 ? 11.633 3.361 -3.189 1 98.56 10 LEU B C 1
ATOM 728 O O . LEU B 1 10 ? 11.492 3.541 -1.978 1 98.56 10 LEU B O 1
ATOM 732 N N . ARG B 1 11 ? 12.742 3.047 -3.779 1 97.5 11 ARG B N 1
ATOM 733 C CA . ARG B 1 11 ? 13.969 3.062 -2.99 1 97.5 11 ARG B CA 1
ATOM 734 C C . ARG B 1 11 ? 14.234 4.449 -2.422 1 97.5 11 ARG B C 1
ATOM 736 O O . ARG B 1 11 ? 13.852 5.457 -3.02 1 97.5 11 ARG B O 1
ATOM 743 N N . GLU B 1 12 ? 14.883 4.461 -1.34 1 95 12 GLU B N 1
ATOM 744 C CA . GLU B 1 12 ? 15.109 5.711 -0.616 1 95 12 GLU B CA 1
ATOM 745 C C . GLU B 1 12 ? 15.836 6.73 -1.488 1 95 12 GLU B C 1
ATOM 747 O O . GLU B 1 12 ? 15.625 7.938 -1.35 1 95 12 GLU B O 1
ATOM 752 N N . SER B 1 13 ? 16.609 6.211 -2.438 1 96.56 13 SER B N 1
ATOM 753 C CA . SER B 1 13 ? 17.438 7.074 -3.27 1 96.56 13 SER B CA 1
ATOM 754 C C . SER B 1 13 ? 16.656 7.633 -4.449 1 96.56 13 SER B C 1
ATOM 756 O O . SER B 1 13 ? 17.109 8.539 -5.141 1 96.56 13 SER B O 1
ATOM 758 N N . VAL B 1 14 ? 15.539 7.09 -4.672 1 97.69 14 VAL B N 1
ATOM 759 C CA . VAL B 1 14 ? 14.719 7.469 -5.82 1 97.69 14 VAL B CA 1
ATOM 760 C C . VAL B 1 14 ? 13.742 8.57 -5.422 1 97.69 14 VAL B C 1
ATOM 762 O O . VAL B 1 14 ? 13.062 8.469 -4.398 1 97.69 14 VAL B O 1
ATOM 765 N N . LEU B 1 15 ? 13.773 9.641 -6.184 1 97.38 15 LEU B N 1
ATOM 766 C CA . LEU B 1 15 ? 12.852 10.742 -5.953 1 97.38 15 LEU B CA 1
ATOM 767 C C . LEU B 1 15 ? 11.406 10.281 -6.086 1 97.38 15 LEU B C 1
ATOM 769 O O . LEU B 1 15 ? 11.086 9.492 -6.977 1 97.38 15 LEU B O 1
ATOM 773 N N . ASP B 1 16 ? 10.562 10.812 -5.152 1 98.5 16 ASP B N 1
ATOM 774 C CA . ASP B 1 16 ? 9.133 10.516 -5.156 1 98.5 16 ASP B CA 1
ATOM 775 C C . ASP B 1 16 ? 8.312 11.773 -5.422 1 98.5 16 ASP B C 1
ATOM 777 O O . ASP B 1 16 ? 7.738 12.359 -4.5 1 98.5 16 ASP B O 1
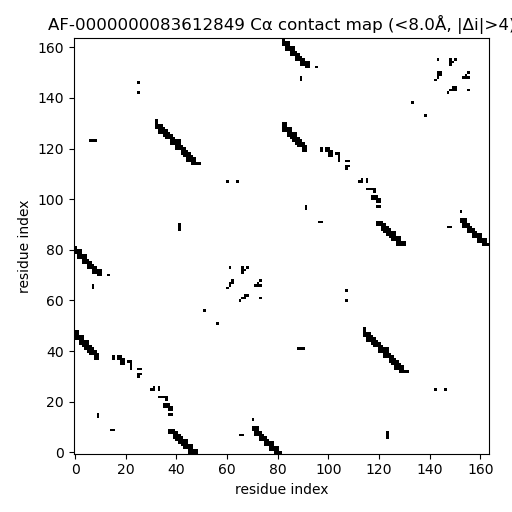ATOM 781 N N . PRO B 1 17 ? 8.188 12.094 -6.703 1 98.44 17 PRO B N 1
ATOM 782 C CA . PRO B 1 17 ? 7.465 13.32 -7.047 1 98.44 17 PRO B CA 1
ATOM 783 C C . PRO B 1 17 ? 6.004 13.281 -6.602 1 98.44 17 PRO B C 1
ATOM 785 O O . PRO B 1 17 ? 5.445 14.305 -6.211 1 98.44 17 PRO B O 1
ATOM 788 N N . GLN B 1 18 ? 5.418 12.133 -6.668 1 98.31 18 GLN B N 1
ATOM 789 C CA . GLN B 1 18 ? 4.035 12.016 -6.219 1 98.31 18 GLN B CA 1
ATOM 790 C C . GLN B 1 18 ? 3.912 12.289 -4.727 1 98.31 18 GLN B C 1
ATOM 792 O O . GLN B 1 18 ? 3.035 13.047 -4.301 1 98.31 18 GLN B O 1
ATOM 797 N N . GLY B 1 19 ? 4.785 11.664 -3.922 1 98.75 19 GLY B N 1
ATOM 798 C CA . GLY B 1 19 ? 4.812 11.93 -2.492 1 98.75 19 GLY B CA 1
ATOM 799 C C . GLY B 1 19 ? 5.035 13.391 -2.16 1 98.75 19 GLY B C 1
ATOM 800 O O . GLY B 1 19 ? 4.355 13.945 -1.292 1 98.75 19 GLY B O 1
ATOM 801 N N . SER B 1 20 ? 5.93 13.977 -2.908 1 98.56 20 SER B N 1
ATOM 802 C CA . SER B 1 20 ? 6.227 15.383 -2.697 1 98.56 20 SER B CA 1
ATOM 803 C C . SER B 1 20 ? 5.016 16.266 -3.018 1 98.56 20 SER B C 1
ATOM 805 O O . SER B 1 20 ? 4.738 17.234 -2.307 1 98.56 20 SER B O 1
ATOM 807 N N . ALA B 1 21 ? 4.383 15.938 -4.078 1 98.62 21 ALA B N 1
ATOM 808 C CA . ALA B 1 21 ? 3.186 16.688 -4.457 1 98.62 21 ALA B CA 1
ATOM 809 C C . ALA B 1 21 ? 2.111 16.594 -3.379 1 98.62 21 ALA B C 1
ATOM 811 O O . ALA B 1 21 ? 1.482 17.594 -3.027 1 98.62 21 ALA B O 1
ATOM 812 N N . VAL B 1 22 ? 1.928 15.391 -2.855 1 98.75 22 VAL B N 1
ATOM 813 C CA . VAL B 1 22 ? 0.933 15.164 -1.812 1 98.75 22 VAL B CA 1
ATOM 814 C C . VAL B 1 22 ? 1.321 15.93 -0.55 1 98.75 22 VAL B C 1
ATOM 816 O O . VAL B 1 22 ? 0.475 16.562 0.082 1 98.75 22 VAL B O 1
ATOM 819 N N . GLN B 1 23 ? 2.562 15.875 -0.219 1 98.69 23 GLN B N 1
ATOM 820 C CA . GLN B 1 23 ? 3.039 16.625 0.938 1 98.69 23 GLN B CA 1
ATOM 821 C C . GLN B 1 23 ? 2.742 18.125 0.785 1 98.69 23 GLN B C 1
ATOM 823 O O . GLN B 1 23 ? 2.293 18.766 1.731 1 98.69 23 GLN B O 1
ATOM 828 N N . GLY B 1 24 ? 3.057 18.625 -0.413 1 98.5 24 GLY B N 1
ATOM 829 C CA . GLY B 1 24 ? 2.762 20.031 -0.681 1 98.5 24 GLY B CA 1
ATOM 830 C C . GLY B 1 24 ? 1.288 20.359 -0.555 1 98.5 24 GLY B C 1
ATOM 831 O O . GLY B 1 24 ? 0.927 21.406 0 1 98.5 24 GLY B O 1
ATOM 832 N N . SER B 1 25 ? 0.476 19.547 -1.041 1 98.75 25 SER B N 1
ATOM 833 C CA . SER B 1 25 ? -0.967 19.75 -0.953 1 98.75 25 SER B CA 1
ATOM 834 C C . SER B 1 25 ? -1.437 19.766 0.498 1 98.75 25 SER B C 1
ATOM 836 O O . SER B 1 25 ? -2.258 20.594 0.884 1 98.75 25 SER B O 1
ATOM 838 N N . LEU B 1 26 ? -0.87 18.828 1.292 1 98.69 26 LEU B N 1
ATOM 839 C CA . LEU B 1 26 ? -1.225 18.781 2.707 1 98.69 26 LEU B CA 1
ATOM 840 C C . LEU B 1 26 ? -0.796 20.062 3.418 1 98.69 26 LEU B C 1
ATOM 842 O O . LEU B 1 26 ? -1.538 20.594 4.246 1 98.69 26 LEU B O 1
ATOM 846 N N . ALA B 1 27 ? 0.33 20.531 3.037 1 98.06 27 ALA B N 1
ATOM 847 C CA . ALA B 1 27 ? 0.812 21.781 3.621 1 98.06 27 ALA B CA 1
ATOM 848 C C . ALA B 1 27 ? -0.12 22.938 3.281 1 98.06 27 ALA B C 1
ATOM 850 O O . ALA B 1 27 ? -0.443 23.75 4.145 1 98.06 27 ALA B O 1
ATOM 851 N N . LYS B 1 28 ? -0.508 22.938 2.055 1 98.38 28 LYS B N 1
ATOM 852 C CA . LYS B 1 28 ? -1.416 24 1.607 1 98.38 28 LYS B CA 1
ATOM 853 C C . LYS B 1 28 ? -2.748 23.922 2.348 1 98.38 28 LYS B C 1
ATOM 855 O O . LYS B 1 28 ? -3.404 24.953 2.553 1 98.38 28 LYS B O 1
ATOM 860 N N . MET B 1 29 ? -3.074 22.766 2.799 1 98.25 29 MET B N 1
ATOM 861 C CA . MET B 1 29 ? -4.332 22.547 3.512 1 98.25 29 MET B CA 1
ATOM 862 C C . MET B 1 29 ? -4.164 22.828 5 1 98.25 29 MET B C 1
ATOM 864 O O . MET B 1 29 ? -5.133 22.766 5.762 1 98.25 29 MET B O 1
ATOM 868 N N . GLY B 1 30 ? -2.938 23.031 5.469 1 97.12 30 GLY B N 1
ATOM 869 C CA . GLY B 1 30 ? -2.719 23.422 6.848 1 97.12 30 GLY B CA 1
ATOM 870 C C . GLY B 1 30 ? -2.111 22.312 7.695 1 97.12 30 GLY B C 1
ATOM 871 O O . GLY B 1 30 ? -2.031 22.438 8.922 1 97.12 30 GLY B O 1
ATOM 872 N N . TYR B 1 31 ? -1.753 21.234 7.023 1 97.69 31 TYR B N 1
ATOM 873 C CA . TYR B 1 31 ? -1.109 20.156 7.758 1 97.69 31 TYR B CA 1
ATOM 874 C C . TYR B 1 31 ? 0.408 20.281 7.703 1 97.69 31 TYR B C 1
ATOM 876 O O . TYR B 1 31 ? 1.096 19.406 7.176 1 97.69 31 TYR B O 1
ATOM 884 N N . ASN B 1 32 ? 0.928 21.203 8.445 1 96.12 32 ASN B N 1
ATOM 885 C CA . ASN B 1 32 ? 2.34 21.562 8.391 1 96.12 32 ASN B CA 1
ATOM 886 C C . ASN B 1 32 ? 3.205 20.594 9.188 1 96.12 32 ASN B C 1
ATOM 888 O O . ASN B 1 32 ? 4.426 20.562 9.023 1 96.12 32 ASN B O 1
ATOM 892 N N . GLU B 1 33 ? 2.584 19.875 10.008 1 95.88 33 GLU B N 1
ATOM 893 C CA . GLU B 1 33 ? 3.328 18.922 10.82 1 95.88 33 GLU B CA 1
ATOM 894 C C . GLU B 1 33 ? 3.756 17.703 10 1 95.88 33 GLU B C 1
ATOM 896 O O . GLU B 1 33 ? 4.59 16.922 10.438 1 95.88 33 GLU B O 1
ATOM 901 N N . VAL B 1 34 ? 3.24 17.609 8.734 1 98 34 VAL B N 1
ATOM 902 C CA . VAL B 1 34 ? 3.684 16.547 7.855 1 98 34 VAL B CA 1
ATOM 903 C C . VAL B 1 34 ? 5.055 16.875 7.273 1 98 34 VAL B C 1
ATOM 905 O O . VAL B 1 34 ? 5.207 17.875 6.566 1 98 34 VAL B O 1
ATOM 908 N N . GLU B 1 35 ? 5.98 16.062 7.492 1 97.81 35 GLU B N 1
ATOM 909 C CA . GLU B 1 35 ? 7.359 16.359 7.102 1 97.81 35 GLU B CA 1
ATOM 910 C C . GLU B 1 35 ? 7.754 15.594 5.848 1 97.81 35 GLU B C 1
ATOM 912 O O . GLU B 1 35 ? 8.688 15.984 5.145 1 97.81 35 GLU B O 1
ATOM 917 N N . ASP B 1 36 ? 7.078 14.484 5.617 1 97.69 36 ASP B N 1
ATOM 918 C CA . ASP B 1 36 ? 7.41 13.664 4.453 1 97.69 36 ASP B CA 1
ATOM 919 C C . ASP B 1 36 ? 6.254 12.742 4.086 1 97.69 36 ASP B C 1
ATOM 921 O O . ASP B 1 36 ? 5.527 12.266 4.961 1 97.69 36 ASP B O 1
ATOM 925 N N . VAL B 1 37 ? 6.062 12.562 2.842 1 98.62 37 VAL B N 1
ATOM 926 C CA . VAL B 1 37 ? 5.121 11.578 2.314 1 98.62 37 VAL B CA 1
ATOM 927 C C . VAL B 1 37 ? 5.805 10.734 1.237 1 98.62 37 VAL B C 1
ATOM 929 O O . VAL B 1 37 ? 6.426 11.273 0.321 1 98.62 37 VAL B O 1
ATOM 932 N N . ARG B 1 38 ? 5.742 9.453 1.354 1 98.56 38 ARG B N 1
ATOM 933 C CA . ARG B 1 38 ? 6.145 8.508 0.313 1 98.56 38 ARG B CA 1
ATOM 934 C C . ARG B 1 38 ? 4.957 7.684 -0.169 1 98.56 38 ARG B C 1
ATOM 936 O O . ARG B 1 38 ? 4.129 7.25 0.635 1 98.56 38 ARG B O 1
ATOM 943 N N . ILE B 1 39 ? 4.871 7.52 -1.414 1 98.69 39 ILE B N 1
ATOM 944 C CA . ILE B 1 39 ? 3.729 6.797 -1.965 1 98.69 39 ILE B CA 1
ATOM 945 C C . ILE B 1 39 ? 4.211 5.551 -2.701 1 98.69 39 ILE B C 1
ATOM 947 O O . ILE B 1 39 ? 5.141 5.621 -3.514 1 98.69 39 ILE B O 1
ATOM 951 N N . GLY B 1 40 ? 3.617 4.418 -2.383 1 98.69 40 GLY B N 1
ATOM 952 C CA . GLY B 1 40 ? 3.85 3.146 -3.045 1 98.69 40 GLY B CA 1
ATOM 953 C C . GLY B 1 40 ? 2.568 2.42 -3.406 1 98.69 40 GLY B C 1
ATOM 954 O O . GLY B 1 40 ? 1.528 3.049 -3.611 1 98.69 40 GLY B O 1
ATOM 955 N N . LYS B 1 41 ? 2.762 1.151 -3.625 1 98.56 41 LYS B N 1
ATOM 956 C CA . LYS B 1 41 ? 1.625 0.307 -3.982 1 98.56 41 LYS B CA 1
ATOM 957 C C . LYS B 1 41 ? 1.366 -0.748 -2.91 1 98.56 41 LYS B C 1
ATOM 959 O O . LYS B 1 41 ? 2.305 -1.258 -2.293 1 98.56 41 LYS B O 1
ATOM 964 N N . TYR B 1 42 ? 0.166 -0.958 -2.662 1 98.75 42 TYR B N 1
ATOM 965 C CA . TYR B 1 42 ? -0.304 -2.043 -1.809 1 98.75 42 TYR B CA 1
ATOM 966 C C . TYR B 1 42 ? -1.087 -3.072 -2.617 1 98.75 42 TYR B C 1
ATOM 968 O O . TYR B 1 42 ? -2.076 -2.734 -3.27 1 98.75 42 TYR B O 1
ATOM 976 N N . LEU B 1 43 ? -0.653 -4.27 -2.646 1 98.88 43 LEU B N 1
ATOM 977 C CA . LEU B 1 43 ? -1.341 -5.324 -3.385 1 98.88 43 LEU B CA 1
ATOM 978 C C . LEU B 1 43 ? -1.82 -6.422 -2.445 1 98.88 43 LEU B C 1
ATOM 980 O O . LEU B 1 43 ? -1.094 -6.828 -1.534 1 98.88 43 LEU B O 1
ATOM 984 N N . GLU B 1 44 ? -2.967 -6.848 -2.639 1 98.44 44 GLU B N 1
ATOM 985 C CA . GLU B 1 44 ? -3.465 -8.086 -2.043 1 98.44 44 GLU B CA 1
ATOM 986 C C . GLU B 1 44 ? -3.623 -9.18 -3.094 1 98.44 44 GLU B C 1
ATOM 988 O O . GLU B 1 44 ? -4.395 -9.031 -4.043 1 98.44 44 GLU B O 1
ATOM 993 N N . VAL B 1 45 ? -2.941 -10.258 -2.885 1 98.5 45 VAL B N 1
ATOM 994 C CA . VAL B 1 45 ? -2.945 -11.375 -3.828 1 98.5 45 VAL B CA 1
ATOM 995 C C . VAL B 1 45 ? -3.49 -12.625 -3.146 1 98.5 45 VAL B C 1
ATOM 997 O O . VAL B 1 45 ? -3 -13.031 -2.092 1 98.5 45 VAL B O 1
ATOM 1000 N N . VAL B 1 46 ? -4.504 -13.18 -3.742 1 98.19 46 VAL B N 1
ATOM 1001 C CA . VAL B 1 46 ? -5.059 -14.43 -3.242 1 98.19 46 VAL B CA 1
ATOM 1002 C C . VAL B 1 46 ? -4.512 -15.602 -4.062 1 98.19 46 VAL B C 1
ATOM 1004 O O . VAL B 1 46 ? -4.691 -15.648 -5.281 1 98.19 46 VAL B O 1
ATOM 1007 N N . ILE B 1 47 ? -3.896 -16.453 -3.334 1 97.88 47 ILE B N 1
ATOM 1008 C CA . ILE B 1 47 ? -3.291 -17.625 -3.973 1 97.88 47 ILE B CA 1
ATOM 1009 C C . ILE B 1 47 ? -4.055 -18.875 -3.582 1 97.88 47 ILE B C 1
ATOM 1011 O O . ILE B 1 47 ? -4.215 -19.172 -2.395 1 97.88 47 ILE B O 1
ATOM 1015 N N . GLY B 1 48 ? -4.535 -19.547 -4.547 1 96.69 48 GLY B N 1
ATOM 1016 C CA . GLY B 1 48 ? -5.219 -20.812 -4.312 1 96.69 48 GLY B CA 1
ATOM 1017 C C . GLY B 1 48 ? -4.281 -21.922 -3.881 1 96.69 48 GLY B C 1
ATOM 1018 O O . GLY B 1 48 ? -3.104 -21.672 -3.607 1 96.69 48 GLY B O 1
ATOM 1019 N N . ASP B 1 49 ? -4.836 -23.109 -3.65 1 92.75 49 ASP B N 1
ATOM 1020 C CA . ASP B 1 49 ? -4.027 -24.266 -3.258 1 92.75 49 ASP B CA 1
ATOM 1021 C C . ASP B 1 49 ? -2.916 -24.516 -4.273 1 92.75 49 ASP B C 1
ATOM 1023 O O . ASP B 1 49 ? -3.137 -24.422 -5.484 1 92.75 49 ASP B O 1
ATOM 1027 N N . THR B 1 50 ? -1.728 -24.703 -3.711 1 93.12 50 THR B N 1
ATOM 1028 C CA . THR B 1 50 ? -0.582 -24.938 -4.578 1 93.12 50 THR B CA 1
ATOM 1029 C C . THR B 1 50 ? 0.478 -25.766 -3.857 1 93.12 50 THR B C 1
ATOM 1031 O O . THR B 1 50 ? 0.624 -25.672 -2.637 1 93.12 50 THR B O 1
ATOM 1034 N N . ASP B 1 51 ? 1.233 -26.547 -4.641 1 93.06 51 ASP B N 1
ATOM 1035 C CA . ASP B 1 51 ? 2.348 -27.312 -4.09 1 93.06 51 ASP B CA 1
ATOM 1036 C C . ASP B 1 51 ? 3.648 -26.516 -4.156 1 93.06 51 ASP B C 1
ATOM 1038 O O . ASP B 1 51 ? 4.672 -26.938 -3.623 1 93.06 51 ASP B O 1
ATOM 1042 N N . ARG B 1 52 ? 3.518 -25.328 -4.715 1 94.12 52 ARG B N 1
ATOM 1043 C CA . ARG B 1 52 ? 4.711 -24.484 -4.824 1 94.12 52 ARG B CA 1
ATOM 1044 C C . ARG B 1 52 ? 5.008 -23.781 -3.504 1 94.12 52 ARG B C 1
ATOM 1046 O O . ARG B 1 52 ? 4.09 -23.484 -2.738 1 94.12 52 ARG B O 1
ATOM 1053 N N . ASP B 1 53 ? 6.301 -23.609 -3.32 1 95.94 53 ASP B N 1
ATOM 1054 C CA . ASP B 1 53 ? 6.73 -22.812 -2.178 1 95.94 53 ASP B CA 1
ATOM 1055 C C . ASP B 1 53 ? 6.223 -21.375 -2.297 1 95.94 53 ASP B C 1
ATOM 1057 O O . ASP B 1 53 ? 6.496 -20.703 -3.287 1 95.94 53 ASP B O 1
ATOM 1061 N N . LEU B 1 54 ? 5.492 -20.938 -1.314 1 95.44 54 LEU B N 1
ATOM 1062 C CA . LEU B 1 54 ? 4.844 -19.625 -1.348 1 95.44 54 LEU B CA 1
ATOM 1063 C C . LEU B 1 54 ? 5.871 -18.516 -1.443 1 95.44 54 LEU B C 1
ATOM 1065 O O . LEU B 1 54 ? 5.668 -17.531 -2.166 1 95.44 54 LEU B O 1
ATOM 1069 N N . ASP B 1 55 ? 6.953 -18.609 -0.754 1 96.81 55 ASP B N 1
ATOM 1070 C CA . ASP B 1 55 ? 8.008 -17.594 -0.784 1 96.81 55 ASP B CA 1
ATOM 1071 C C . ASP B 1 55 ? 8.594 -17.453 -2.186 1 96.81 55 ASP B C 1
ATOM 1073 O O . ASP B 1 55 ? 8.82 -16.344 -2.662 1 96.81 55 ASP B O 1
ATOM 1077 N N . VAL B 1 56 ? 8.836 -18.562 -2.781 1 96.75 56 VAL B N 1
ATOM 1078 C CA . VAL B 1 56 ? 9.391 -18.562 -4.133 1 96.75 56 VAL B CA 1
ATOM 1079 C C . VAL B 1 56 ? 8.391 -17.922 -5.102 1 96.75 56 VAL B C 1
ATOM 1081 O O . VAL B 1 56 ? 8.766 -17.078 -5.926 1 96.75 56 VAL B O 1
ATOM 1084 N N . LEU B 1 57 ? 7.145 -18.281 -4.922 1 96.75 57 LEU B N 1
ATOM 1085 C CA . LEU B 1 57 ? 6.078 -17.781 -5.785 1 96.75 57 LEU B CA 1
ATOM 1086 C C . LEU B 1 57 ? 5.961 -16.266 -5.68 1 96.75 57 LEU B C 1
ATOM 1088 O O . LEU B 1 57 ? 5.953 -15.57 -6.699 1 96.75 57 LEU B O 1
ATOM 1092 N N . VAL B 1 58 ? 5.918 -15.75 -4.527 1 97.56 58 VAL B N 1
ATOM 1093 C CA . VAL B 1 58 ? 5.746 -14.32 -4.289 1 97.56 58 VAL B CA 1
ATOM 1094 C C . VAL B 1 58 ? 6.969 -13.555 -4.797 1 97.56 58 VAL B C 1
ATOM 1096 O O . VAL B 1 58 ? 6.832 -12.531 -5.469 1 97.56 58 VAL B O 1
ATOM 1099 N N . LYS B 1 59 ? 8.133 -14.094 -4.602 1 97.88 59 LYS B N 1
ATOM 1100 C CA . LYS B 1 59 ? 9.359 -13.438 -5.035 1 97.88 59 LYS B CA 1
ATOM 1101 C C . LYS B 1 59 ? 9.43 -13.352 -6.559 1 97.88 59 LYS B C 1
ATOM 1103 O O . LYS B 1 59 ? 9.797 -12.312 -7.109 1 97.88 59 LYS B O 1
ATOM 1108 N N . GLU B 1 60 ? 9.062 -14.406 -7.195 1 98 60 GLU B N 1
ATOM 1109 C CA . GLU B 1 60 ? 9.07 -14.414 -8.656 1 98 60 GLU B CA 1
ATOM 1110 C C . GLU B 1 60 ? 8.086 -13.391 -9.219 1 98 60 GLU B C 1
ATOM 1112 O O . GLU B 1 60 ? 8.414 -12.648 -10.141 1 98 60 GLU B O 1
ATOM 1117 N N . MET B 1 61 ? 6.898 -13.398 -8.648 1 98.5 61 MET B N 1
ATOM 1118 C CA . MET B 1 61 ? 5.891 -12.461 -9.133 1 98.5 61 MET B CA 1
ATOM 1119 C C . MET B 1 61 ? 6.348 -11.016 -8.938 1 98.5 61 MET B C 1
ATOM 1121 O O . MET B 1 61 ? 6.145 -10.172 -9.812 1 98.5 61 MET B O 1
ATOM 1125 N N . CYS B 1 62 ? 6.984 -10.734 -7.816 1 98.62 62 CYS B N 1
ATOM 1126 C CA . CYS B 1 62 ? 7.48 -9.391 -7.547 1 98.62 62 CYS B CA 1
ATOM 1127 C C . CYS B 1 62 ? 8.602 -9.016 -8.516 1 98.62 62 CYS B C 1
ATOM 1129 O O . CYS B 1 62 ? 8.586 -7.934 -9.094 1 98.62 62 CYS B O 1
ATOM 1131 N N . GLU B 1 63 ? 9.469 -9.93 -8.703 1 97.94 63 GLU B N 1
ATOM 1132 C CA . GLU B 1 63 ? 10.633 -9.664 -9.547 1 97.94 63 GLU B CA 1
ATOM 1133 C C . GLU B 1 63 ? 10.242 -9.523 -11.008 1 97.94 63 GLU B C 1
ATOM 1135 O O . GLU B 1 63 ? 10.82 -8.719 -11.742 1 97.94 63 GLU B O 1
ATOM 1140 N N . LYS B 1 64 ? 9.266 -10.219 -11.352 1 98 64 LYS B N 1
ATOM 1141 C CA . LYS B 1 64 ? 8.961 -10.297 -12.773 1 98 64 LYS B CA 1
ATOM 1142 C C . LYS B 1 64 ? 7.895 -9.273 -13.164 1 98 64 LYS B C 1
ATOM 1144 O O . LYS B 1 64 ? 7.859 -8.812 -14.305 1 98 64 LYS B O 1
ATOM 1149 N N . LEU B 1 65 ? 7.027 -8.898 -12.203 1 98.75 65 LEU B N 1
ATOM 1150 C CA . LEU B 1 65 ? 5.91 -8.078 -12.664 1 98.75 65 LEU B CA 1
ATOM 1151 C C . LEU B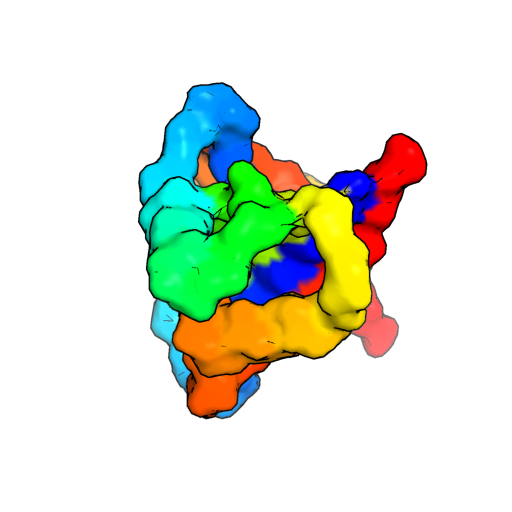 1 65 ? 5.523 -7.047 -11.609 1 98.75 65 LEU B C 1
ATOM 1153 O O . LEU B 1 65 ? 5.359 -5.867 -11.914 1 98.75 65 LEU B O 1
ATOM 1157 N N . LEU B 1 66 ? 5.363 -7.391 -10.336 1 98.75 66 LEU B N 1
ATOM 1158 C CA . LEU B 1 66 ? 4.656 -6.598 -9.336 1 98.75 66 LEU B CA 1
ATOM 1159 C C . LEU B 1 66 ? 5.527 -5.457 -8.828 1 98.75 66 LEU B C 1
ATOM 1161 O O . LEU B 1 66 ? 5.02 -4.469 -8.297 1 98.75 66 LEU B O 1
ATOM 1165 N N . ALA B 1 67 ? 6.836 -5.562 -8.984 1 98.5 67 ALA B N 1
ATOM 1166 C CA . ALA B 1 67 ? 7.75 -4.52 -8.531 1 98.5 67 ALA B CA 1
ATOM 1167 C C . ALA B 1 67 ? 8.891 -4.32 -9.531 1 98.5 67 ALA B C 1
ATOM 1169 O O . ALA B 1 67 ? 9.398 -5.289 -10.102 1 98.5 67 ALA B O 1
ATOM 1170 N N . ASN B 1 68 ? 9.242 -3.117 -9.719 1 98.19 68 ASN B N 1
ATOM 1171 C CA . ASN B 1 68 ? 10.477 -2.805 -10.445 1 98.19 68 ASN B CA 1
ATOM 1172 C C . ASN B 1 68 ? 11.68 -2.773 -9.508 1 98.19 68 ASN B C 1
ATOM 1174 O O . ASN B 1 68 ? 12.008 -1.728 -8.945 1 98.19 68 ASN B O 1
ATOM 1178 N N . THR B 1 69 ? 12.344 -3.84 -9.414 1 96.12 69 THR B N 1
ATOM 1179 C CA . THR B 1 69 ? 13.359 -4.047 -8.383 1 96.12 69 THR B CA 1
ATOM 1180 C C . THR B 1 69 ? 14.578 -3.164 -8.633 1 96.12 69 THR B C 1
ATOM 1182 O O . THR B 1 69 ? 15.477 -3.084 -7.789 1 96.12 69 THR B O 1
ATOM 1185 N N . VAL B 1 70 ? 14.594 -2.502 -9.711 1 96.88 70 VAL B N 1
ATOM 1186 C CA . VAL B 1 70 ? 15.672 -1.555 -9.953 1 96.88 70 VAL B CA 1
ATOM 1187 C C . VAL B 1 70 ? 15.453 -0.291 -9.125 1 96.88 70 VAL B C 1
ATOM 1189 O O . VAL B 1 70 ? 16.375 0.205 -8.484 1 96.88 70 VAL B O 1
ATOM 1192 N N . ILE B 1 71 ? 14.266 0.205 -9.117 1 97.88 71 ILE B N 1
ATOM 1193 C CA . ILE B 1 71 ? 14.023 1.487 -8.469 1 97.88 71 ILE B CA 1
ATOM 1194 C C . ILE B 1 71 ? 13.055 1.298 -7.301 1 97.88 71 ILE B C 1
ATOM 1196 O O . ILE B 1 71 ? 12.75 2.25 -6.578 1 97.88 71 ILE B O 1
ATOM 1200 N N . GLU B 1 72 ? 12.523 0.061 -7.082 1 98.56 72 GLU B N 1
ATOM 1201 C CA . GLU B 1 72 ? 11.562 -0.21 -6.016 1 98.56 72 GLU B CA 1
ATOM 1202 C C . GLU B 1 72 ? 12.07 -1.316 -5.09 1 98.56 72 GLU B C 1
ATOM 1204 O O . GLU B 1 72 ? 12.859 -2.168 -5.504 1 98.56 72 GLU B O 1
ATOM 1209 N N . ASP B 1 73 ? 11.562 -1.202 -3.922 1 98.06 73 ASP B N 1
ATOM 1210 C CA . ASP B 1 73 ? 11.633 -2.293 -2.955 1 98.06 73 ASP B CA 1
ATOM 1211 C C . ASP B 1 73 ? 10.258 -2.895 -2.701 1 98.06 73 ASP B C 1
ATOM 1213 O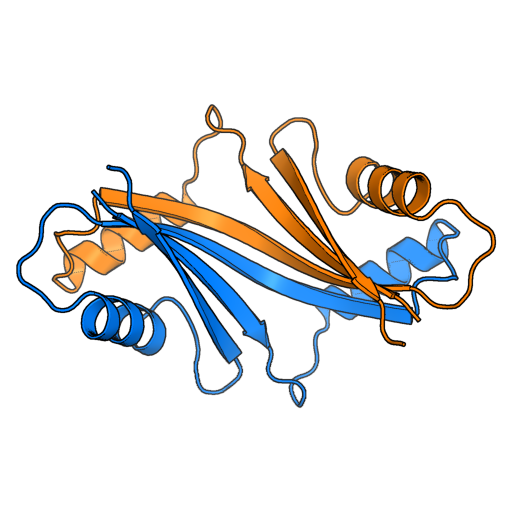 O . ASP B 1 73 ? 9.234 -2.285 -3.029 1 98.06 73 ASP B O 1
ATOM 1217 N N . TYR B 1 74 ? 10.312 -4.113 -2.168 1 98.62 74 TYR B N 1
ATOM 1218 C CA . TYR B 1 74 ? 9.039 -4.703 -1.775 1 98.62 74 TYR B CA 1
ATOM 1219 C C . TYR B 1 74 ? 9.195 -5.559 -0.523 1 98.62 74 TYR B C 1
ATOM 1221 O O . TYR B 1 74 ? 10.289 -6.043 -0.228 1 98.62 74 TYR B O 1
ATOM 1229 N N . ARG B 1 75 ? 8.188 -5.645 0.265 1 98.06 75 ARG B N 1
ATOM 1230 C CA . ARG B 1 75 ? 7.992 -6.594 1.358 1 98.06 75 ARG B CA 1
ATOM 1231 C C . ARG B 1 75 ? 6.602 -7.211 1.309 1 98.06 75 ARG B C 1
ATOM 1233 O O . ARG B 1 75 ? 5.715 -6.707 0.616 1 98.06 75 ARG B O 1
ATOM 1240 N N . TYR B 1 76 ? 6.496 -8.359 2.002 1 98.44 76 TYR B N 1
ATOM 1241 C CA . TYR B 1 76 ? 5.18 -8.984 1.962 1 98.44 76 TYR B CA 1
ATOM 1242 C C . TYR B 1 76 ? 4.879 -9.711 3.268 1 98.44 76 TYR B C 1
ATOM 1244 O O . TYR B 1 76 ? 5.793 -10.023 4.031 1 98.44 76 TYR B O 1
ATOM 1252 N N . GLU B 1 77 ? 3.58 -9.812 3.512 1 97.94 77 GLU B N 1
ATOM 1253 C CA . GLU B 1 77 ? 3.018 -10.57 4.625 1 97.94 77 GLU B CA 1
ATOM 1254 C C . GLU B 1 77 ? 2.035 -11.633 4.133 1 97.94 77 GLU B C 1
ATOM 1256 O O . GLU B 1 77 ? 1.255 -11.383 3.213 1 97.94 77 GLU B O 1
ATOM 1261 N N . VAL B 1 78 ? 2.145 -12.812 4.859 1 96.88 78 VAL B N 1
ATOM 1262 C CA . VAL B 1 78 ? 1.264 -13.906 4.473 1 96.88 78 VAL B CA 1
ATOM 1263 C C . VAL B 1 78 ? 0.181 -14.094 5.531 1 96.88 78 VAL B C 1
ATOM 1265 O O . VAL B 1 78 ? 0.476 -14.156 6.73 1 96.88 78 VAL B O 1
ATOM 1268 N N . GLU B 1 79 ? -1.031 -14.016 5.039 1 94.62 79 GLU B N 1
ATOM 1269 C CA . GLU B 1 79 ? -2.176 -14.336 5.891 1 94.62 79 GLU B CA 1
ATOM 1270 C C . GLU B 1 79 ? -2.896 -15.586 5.402 1 94.62 79 GLU B C 1
ATOM 1272 O O . GLU B 1 79 ? -3.52 -15.578 4.34 1 94.62 79 GLU B O 1
ATOM 1277 N N . GLU B 1 80 ? -2.799 -16.609 6.203 1 84.81 80 GLU B N 1
ATOM 1278 C CA . GLU B 1 80 ? -3.422 -17.875 5.805 1 84.81 80 GLU B CA 1
ATOM 1279 C C . GLU B 1 80 ? -4.883 -17.938 6.242 1 84.81 80 GLU B C 1
ATOM 1281 O O . GLU B 1 80 ? -5.223 -17.484 7.344 1 84.81 80 GLU B O 1
ATOM 1286 N N . ALA B 1 81 ? -5.711 -18.125 5.316 1 67.75 81 ALA B N 1
ATOM 1287 C CA . ALA B 1 81 ? -7.078 -18.422 5.73 1 67.75 81 ALA B CA 1
ATOM 1288 C C . ALA B 1 81 ? -7.215 -19.875 6.18 1 67.75 81 ALA B C 1
ATOM 1290 O O . ALA B 1 81 ? -6.637 -20.766 5.566 1 67.75 81 ALA B O 1
ATOM 1291 N N . ASN B 1 82 ? -7.23 -20.141 7.527 1 52.47 82 ASN B N 1
ATOM 1292 C CA . ASN B 1 82 ? -7.605 -21.484 7.941 1 52.47 82 ASN B CA 1
ATOM 1293 C C . ASN B 1 82 ? -8.93 -21.922 7.316 1 52.47 82 ASN B C 1
ATOM 1295 O O . ASN B 1 82 ? -9.812 -21.094 7.09 1 52.47 82 ASN B O 1
#

Foldseek 3Di:
DKKKKKKKFFDPPDDAPVFVVVLVVCVVVPNPVDDTGTDTDIDIDDDDDDPDDPVVVVVCCCPPPVYDVVGMDMDMDMDDDD/DKKKKKKKFFDPPDDAVVFVVVQVVCVVVPNPVDDTGTDTDIDIDDDDDDPDDPVVVVVCCCPPPVYDVVGMDMDMDMDDDD

Organism: NCBI:txid2304605

Solvent-accessible surface area (backbone atoms only — not comparable to full-atom values): 8940 Å² total; per-residue (Å²): 83,34,37,34,42,37,41,32,34,60,32,90,88,48,88,53,67,66,15,49,50,50,42,50,53,38,39,74,73,66,44,68,46,55,75,44,37,44,61,34,35,27,34,42,37,33,32,46,81,67,92,63,59,63,68,60,52,54,50,49,46,31,64,73,66,76,35,55,69,87,56,28,44,71,51,73,46,81,46,71,57,129,84,35,37,34,41,36,41,32,35,61,33,89,87,48,86,52,66,67,14,51,52,50,43,50,52,37,38,74,72,66,44,68,46,54,75,42,38,43,61,33,34,28,34,42,37,32,31,45,80,68,93,65,60,64,68,60,52,54,50,49,46,30,65,74,66,75,34,56,69,86,58,28,44,74,52,74,48,82,45,70,56,128

Nearest PDB structures (foldseek):
  1t4a-assembly1_A  TM=9.621E-01  e=4.858E-15  Bacillus subtilis
  2yx5-assembly1_A  TM=8.994E-01  e=3.251E-10  Methanocaldococcus jannaschii
  2zw2-assembly1_B  TM=8.417E-01  e=2.517E-07  Sulfurisphaera tokodaii
  2dgb-assembly1_D  TM=7.805E-01  e=9.383E-07  Thermus thermophilus
  3d54-assembly1_J  TM=8.695E-01  e=5.041E-06  Thermotoga maritima

InterPro domains:
  IPR003850 Phosphoribosylformylglycinamidine synthase subunit PurS [MF_01926] (2-78)
  IPR003850 Phosphoribosylformylglycinamidine synthase subunit PurS [PF02700] (3-78)
  IPR003850 Phosphoribosylformylglycinamidine synthase subunit PurS [PTHR34696] (1-81)
  IPR003850 Phosphoribosylformylglycinamidine synthase subunit PurS [TIGR00302] (3-80)
  IPR036604 Phosphoribosylformylglycinamidine synthase subunit PurS-like superfamily [G3DSA:3.30.1280.10] (3-82)
  IPR036604 Phosphoribosylformylglycinamidine synthase subunit PurS-like superfamily [SSF82697] (1-80)

Secondary structure (DSSP, 8-state):
-EEEEEEEEE-TTS--HHHHHHHHHHHHTT-TTEEEEEEEEEEEEEE-S-SS-HHHHHHHHIIIII--TTTEEEEEEEEE--/-EEEEEEEEE-TTS--HHHHHHHHHHHHTT-TTEEEEEEEEEEEEEE-S-SS-HHHHHHHHIIIII--TTTEEEEEEEEE--